Protein AF-A0A7W0P999-F1 (afdb_monomer)

Radius of gyration: 21.23 Å; Cα contacts (8 Å, |Δi|>4): 75; chains: 1; bounding box: 71×34×35 Å

Solvent-accessible surface area (backbone atoms only — not comparable to full-atom values): 6292 Å² total; per-residue (Å²): 114,76,71,57,54,56,51,53,55,54,50,53,59,60,63,69,70,67,62,82,82,72,80,64,86,72,80,89,84,78,64,61,69,59,50,43,46,36,36,64,64,23,55,96,92,44,76,28,50,34,74,28,21,20,32,71,95,70,73,26,77,20,76,79,40,70,54,54,80,55,73,55,51,67,50,49,75,74,62,56,49,70,67,57,54,50,47,54,55,49,46,48,68,76,59,60,82,58,91,80,79,116

pLDDT: mean 82.37, std 16.62, range [53.78, 98.44]

Mean predicted aligned error: 10.75 Å

Sequence (102 aa):
MRSLAALALMLLALVGGAGCGTGGIEPEGGDTARGKEIFTKGADGKQACSSCHKLADAGAAGTIGPDLDASFGPGREEGFSESTIREIVRQQVKYPIDADAS

Secondary structure (DSSP, 8-state):
-HHHHHHHHHHHHHHTT--------PPS---HHHHHHHHHH-STTPPPGGGT-EEGGGTEE--SS--GGGTTHHHHHTT--HHHHHHHHHHHHHSPPPTT--

Foldseek 3Di:
DVVVVVVVVVVVVVVVPPDPPPVPLDDDDDPVVVVLCCQQCNPDPDHRVLCAEADVVSVRDHPNDYHPVCVCVVVVVVPPDPSRVVSVVVCCVVDPDDPPND

Structure (mmCIF, N/CA/C/O backbone):
data_AF-A0A7W0P999-F1
#
_entry.id   AF-A0A7W0P999-F1
#
loop_
_atom_site.group_PDB
_atom_site.id
_atom_site.type_symbol
_atom_site.label_atom_id
_atom_site.label_alt_id
_atom_site.label_comp_id
_atom_site.label_asym_id
_atom_site.label_entity_id
_atom_site.label_seq_id
_atom_site.pdbx_PDB_ins_code
_atom_site.Cartn_x
_atom_site.Cartn_y
_atom_site.Cartn_z
_atom_site.occupancy
_atom_site.B_iso_or_equiv
_atom_site.auth_seq_id
_atom_site.auth_comp_id
_atom_site.auth_asym_id
_atom_site.auth_atom_id
_atom_site.pdbx_PDB_model_num
ATOM 1 N N . MET A 1 1 ? 56.288 9.900 8.163 1.00 55.53 1 MET A N 1
ATOM 2 C CA . MET A 1 1 ? 55.770 8.798 7.312 1.00 55.53 1 MET A CA 1
ATOM 3 C C . MET A 1 1 ? 54.782 7.878 8.036 1.00 55.53 1 MET A C 1
ATOM 5 O O . MET A 1 1 ? 53.691 7.705 7.520 1.00 55.53 1 MET A O 1
ATOM 9 N N . ARG A 1 2 ? 55.074 7.352 9.238 1.00 55.72 2 ARG A N 1
ATOM 10 C CA . ARG A 1 2 ? 54.131 6.487 9.994 1.00 55.72 2 ARG A CA 1
ATOM 11 C C . ARG A 1 2 ? 52.857 7.215 10.469 1.00 55.72 2 ARG A C 1
ATOM 13 O O . ARG A 1 2 ? 51.777 6.644 10.418 1.00 55.72 2 ARG A O 1
ATOM 20 N N . SER A 1 3 ? 52.966 8.495 10.832 1.00 54.03 3 SER A N 1
ATOM 21 C CA . SER A 1 3 ? 51.829 9.317 11.291 1.00 54.03 3 SER A CA 1
ATOM 22 C C . SER A 1 3 ? 50.899 9.793 10.165 1.00 54.03 3 SER A C 1
ATOM 24 O O . SER A 1 3 ? 49.737 10.082 10.416 1.00 54.03 3 SER A O 1
ATOM 26 N N . LEU A 1 4 ? 51.386 9.840 8.918 1.00 56.03 4 LEU A N 1
ATOM 27 C CA . LEU A 1 4 ? 50.575 10.210 7.747 1.00 56.03 4 LEU A CA 1
ATOM 28 C C . LEU A 1 4 ? 49.701 9.036 7.278 1.00 56.03 4 LEU A C 1
ATOM 30 O O . LEU A 1 4 ? 48.564 9.240 6.868 1.00 56.03 4 LEU A O 1
ATOM 34 N N . ALA A 1 5 ? 50.202 7.804 7.408 1.00 57.12 5 ALA A N 1
ATOM 35 C CA . ALA A 1 5 ? 49.446 6.592 7.096 1.00 57.12 5 ALA A CA 1
ATOM 36 C C . ALA A 1 5 ? 48.269 6.367 8.065 1.00 57.12 5 ALA A C 1
ATOM 38 O O . ALA A 1 5 ? 47.190 5.962 7.640 1.00 57.12 5 ALA A O 1
ATOM 39 N N . ALA A 1 6 ? 48.448 6.687 9.352 1.00 56.78 6 ALA A N 1
ATOM 40 C CA . ALA A 1 6 ? 47.381 6.592 10.350 1.00 56.78 6 ALA A CA 1
ATOM 41 C C . ALA A 1 6 ? 46.243 7.598 10.093 1.00 56.78 6 ALA A C 1
ATOM 43 O O . ALA A 1 6 ? 45.073 7.260 10.250 1.00 56.78 6 ALA A O 1
ATOM 44 N N . LEU A 1 7 ? 46.577 8.809 9.634 1.00 57.81 7 LEU A N 1
ATOM 45 C CA . LEU A 1 7 ? 45.587 9.839 9.312 1.00 57.81 7 LEU A CA 1
ATOM 46 C C . LEU A 1 7 ? 44.789 9.494 8.042 1.00 57.81 7 LEU A C 1
ATOM 48 O O . LEU A 1 7 ? 43.580 9.705 7.996 1.00 57.81 7 LEU A O 1
ATOM 52 N N . ALA A 1 8 ? 45.443 8.901 7.038 1.00 58.53 8 ALA A N 1
ATOM 53 C CA . ALA A 1 8 ? 44.790 8.454 5.806 1.00 58.53 8 ALA A CA 1
ATOM 54 C C . ALA A 1 8 ? 43.793 7.302 6.043 1.00 58.53 8 ALA A C 1
ATOM 56 O O . ALA A 1 8 ? 42.712 7.294 5.460 1.00 58.53 8 ALA A O 1
ATOM 57 N N . LEU A 1 9 ? 44.119 6.363 6.939 1.00 58.78 9 LEU A N 1
ATOM 58 C CA . LEU A 1 9 ? 43.219 5.268 7.326 1.00 58.78 9 LEU A CA 1
AT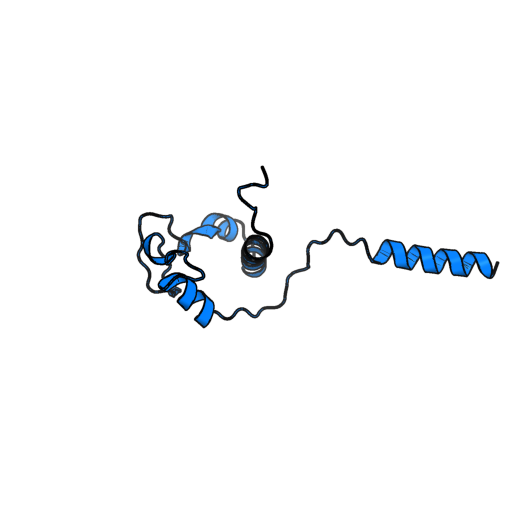OM 59 C C . LEU A 1 9 ? 42.003 5.762 8.123 1.00 58.78 9 LEU A C 1
ATOM 61 O O . LEU A 1 9 ? 40.895 5.269 7.925 1.00 58.78 9 LEU A O 1
ATOM 65 N N . MET A 1 10 ? 42.191 6.765 8.984 1.00 57.75 10 MET A N 1
ATOM 66 C CA . MET A 1 10 ? 41.099 7.359 9.759 1.00 57.75 10 MET A CA 1
ATOM 67 C C . MET A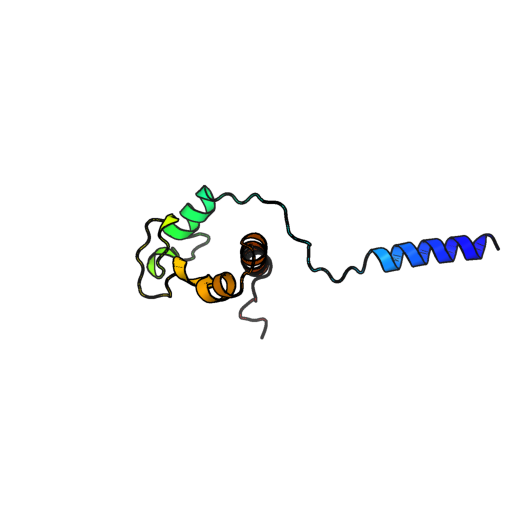 1 10 ? 40.145 8.176 8.874 1.00 57.75 10 MET A C 1
ATOM 69 O O . MET A 1 10 ? 38.932 8.120 9.060 1.00 57.75 10 MET A O 1
ATOM 73 N N . LEU A 1 11 ? 40.676 8.872 7.863 1.00 56.78 11 LEU A N 1
ATOM 74 C CA . LEU A 1 11 ? 39.873 9.579 6.865 1.00 56.78 11 LEU A CA 1
ATOM 75 C C . LEU A 1 11 ? 39.078 8.610 5.981 1.00 56.78 11 LEU A C 1
ATOM 77 O O . LEU A 1 11 ? 37.896 8.851 5.775 1.00 56.78 11 LEU A O 1
ATOM 81 N N . LEU A 1 12 ? 39.662 7.487 5.535 1.00 56.66 12 LEU A N 1
ATOM 82 C CA . LEU A 1 12 ? 38.936 6.467 4.761 1.00 56.66 12 LEU A CA 1
ATOM 83 C C . LEU A 1 12 ? 37.744 5.870 5.531 1.00 56.66 12 LEU A C 1
ATOM 85 O O . LEU A 1 12 ? 36.690 5.630 4.946 1.00 56.66 12 LEU A O 1
ATOM 89 N N . ALA A 1 13 ? 37.893 5.671 6.843 1.00 56.28 13 ALA A N 1
ATOM 90 C CA . ALA A 1 13 ? 36.814 5.186 7.701 1.00 56.28 13 ALA A CA 1
ATOM 91 C C . ALA A 1 13 ? 35.673 6.211 7.863 1.00 56.28 13 ALA A C 1
ATOM 93 O O . ALA A 1 13 ? 34.514 5.822 7.983 1.00 56.28 13 ALA A O 1
ATOM 94 N N . LEU A 1 14 ? 35.979 7.512 7.811 1.00 54.44 14 LEU A N 1
ATOM 95 C CA . LEU A 1 14 ? 34.984 8.587 7.887 1.00 54.44 14 LEU A CA 1
ATOM 96 C C . LEU A 1 14 ? 34.194 8.762 6.577 1.00 54.44 14 LEU A C 1
ATOM 98 O O . LEU A 1 14 ? 33.006 9.065 6.632 1.00 54.44 14 LEU A O 1
ATOM 1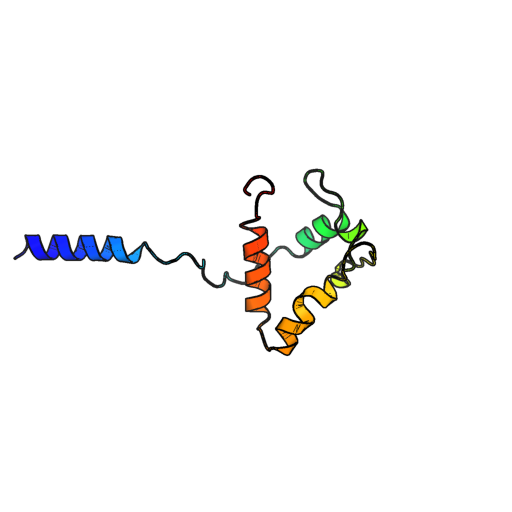02 N N . VAL A 1 15 ? 34.802 8.523 5.406 1.00 57.09 15 VAL A N 1
ATOM 103 C CA . VAL A 1 15 ? 34.088 8.598 4.108 1.00 57.09 15 VAL A CA 1
ATOM 104 C C . VAL A 1 15 ? 33.280 7.338 3.782 1.00 57.09 15 VAL A C 1
ATOM 106 O O . VAL A 1 15 ? 32.338 7.414 3.000 1.00 57.09 15 VAL A O 1
ATOM 109 N N . GLY A 1 16 ? 33.602 6.188 4.384 1.00 55.25 16 GLY A N 1
ATOM 110 C CA . GLY A 1 16 ? 32.864 4.936 4.167 1.00 55.25 16 GLY A CA 1
ATOM 111 C C . GLY A 1 16 ? 31.491 4.870 4.852 1.00 55.25 16 GLY A C 1
ATOM 112 O O . GLY A 1 16 ? 30.669 4.039 4.476 1.00 55.25 16 GLY A O 1
ATOM 113 N N . GLY A 1 17 ? 31.231 5.733 5.841 1.00 53.78 17 GLY A N 1
ATOM 114 C CA . GLY A 1 17 ? 29.967 5.770 6.593 1.00 53.78 17 GLY A CA 1
ATOM 115 C C . GLY A 1 17 ? 28.915 6.740 6.044 1.00 53.78 17 GLY A C 1
ATOM 116 O O . GLY A 1 17 ? 27.759 6.671 6.449 1.00 53.78 17 GLY A O 1
ATOM 117 N N . ALA A 1 18 ? 29.286 7.625 5.114 1.00 56.78 18 ALA A N 1
ATOM 118 C CA . ALA A 1 18 ? 28.391 8.615 4.510 1.00 56.78 18 ALA A CA 1
ATOM 119 C C . ALA A 1 18 ? 27.761 8.098 3.203 1.00 56.78 18 ALA A C 1
ATOM 121 O O . ALA A 1 18 ? 27.695 8.811 2.201 1.00 56.78 18 ALA A O 1
ATOM 122 N N . GLY A 1 19 ? 27.314 6.839 3.192 1.00 55.16 19 GLY A N 1
ATOM 123 C CA . GLY A 1 19 ? 26.449 6.358 2.121 1.00 55.16 19 GLY A CA 1
ATOM 124 C C . GLY A 1 19 ? 25.164 7.183 2.127 1.00 55.16 19 GLY A C 1
ATOM 125 O O . GLY A 1 19 ? 24.485 7.250 3.149 1.00 55.16 19 GLY A O 1
ATOM 126 N N . CYS A 1 20 ? 24.838 7.833 1.007 1.00 64.25 20 CYS A N 1
ATOM 127 C CA . CYS A 1 20 ? 23.524 8.435 0.797 1.00 64.25 20 CYS A CA 1
ATOM 128 C C . CYS A 1 20 ? 22.492 7.319 1.037 1.00 64.25 20 CYS A C 1
ATOM 130 O O . CYS A 1 20 ? 22.483 6.332 0.303 1.00 64.25 20 CYS A O 1
ATOM 132 N N . GLY A 1 21 ? 21.752 7.393 2.144 1.00 57.41 21 GLY A N 1
ATOM 133 C CA . GLY A 1 21 ? 21.039 6.261 2.734 1.00 57.41 21 GLY A CA 1
ATOM 134 C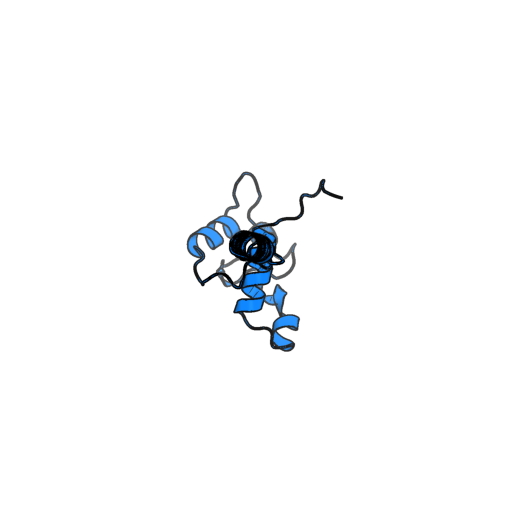 C . GLY A 1 21 ? 19.833 5.807 1.920 1.00 57.41 21 GLY A C 1
ATOM 135 O O . GLY A 1 21 ? 18.705 6.009 2.343 1.00 57.41 21 GLY A O 1
ATOM 136 N N . THR A 1 22 ? 20.046 5.145 0.783 1.00 59.91 22 THR A N 1
ATOM 137 C CA . THR A 1 22 ? 18.963 4.487 0.036 1.00 59.91 22 THR A CA 1
ATOM 138 C C . THR A 1 22 ? 18.503 3.188 0.702 1.00 59.91 22 THR A C 1
ATOM 140 O O . THR A 1 22 ? 17.595 2.541 0.200 1.00 59.91 22 THR A O 1
ATOM 143 N N . GLY A 1 23 ? 19.109 2.789 1.830 1.00 63.59 23 GLY A N 1
ATOM 144 C CA . GLY A 1 23 ? 18.707 1.624 2.629 1.00 63.59 23 GLY A CA 1
ATOM 145 C C . GLY A 1 23 ? 18.950 0.259 1.973 1.00 63.59 23 GLY A C 1
ATOM 146 O O . GLY A 1 23 ? 18.888 -0.745 2.671 1.00 63.59 23 GLY A O 1
ATOM 147 N N . GLY A 1 24 ? 19.284 0.220 0.677 1.00 66.56 24 GLY A N 1
ATOM 148 C CA . GLY A 1 24 ? 19.336 -1.012 -0.112 1.00 66.56 24 GLY A CA 1
ATOM 149 C C . GLY A 1 24 ? 17.943 -1.611 -0.344 1.00 66.56 24 GLY A C 1
ATOM 150 O O . GLY A 1 24 ? 16.968 -1.203 0.279 1.00 66.56 24 GLY A O 1
ATOM 151 N N . ILE A 1 25 ? 17.843 -2.585 -1.254 1.00 66.81 25 ILE A N 1
ATOM 152 C CA . ILE A 1 25 ? 16.644 -3.431 -1.335 1.00 66.81 25 ILE A CA 1
ATOM 153 C C . ILE A 1 25 ? 16.669 -4.333 -0.101 1.00 66.81 25 ILE A C 1
ATOM 155 O O . ILE A 1 25 ? 17.578 -5.159 0.030 1.00 66.81 25 ILE A O 1
ATOM 159 N N . GLU A 1 26 ? 15.719 -4.156 0.816 1.00 67.56 26 GLU A N 1
ATOM 160 C CA . GLU A 1 26 ? 15.629 -5.042 1.976 1.00 67.56 26 GLU A CA 1
ATOM 161 C C . GLU A 1 26 ? 15.199 -6.455 1.549 1.00 67.56 26 GLU A C 1
ATOM 163 O O . GLU A 1 26 ? 14.414 -6.611 0.605 1.00 67.56 26 GLU A O 1
ATOM 168 N N . PRO A 1 27 ? 15.713 -7.503 2.220 1.00 64.19 27 PRO A N 1
ATOM 169 C CA . PRO A 1 27 ? 15.330 -8.874 1.924 1.00 64.19 27 PRO A CA 1
ATOM 170 C C . PRO A 1 27 ? 13.824 -9.093 2.131 1.00 64.19 27 PRO A C 1
ATOM 172 O O . PRO A 1 27 ? 13.177 -8.471 2.973 1.00 64.19 27 PRO A O 1
ATOM 175 N N . GLU A 1 28 ? 13.271 -10.012 1.344 1.00 65.50 28 GLU A N 1
ATOM 176 C CA . GLU A 1 28 ? 11.883 -10.473 1.420 1.00 65.50 28 GLU A CA 1
ATOM 177 C C . GLU A 1 28 ? 11.510 -10.869 2.872 1.00 65.50 28 GLU A C 1
ATOM 179 O O . GLU A 1 28 ? 12.270 -11.606 3.502 1.00 65.50 28 GLU A O 1
ATOM 184 N N . GLY A 1 29 ? 10.344 -10.459 3.405 1.00 67.69 29 GLY A N 1
ATOM 185 C CA . GLY A 1 29 ? 9.910 -10.965 4.725 1.00 67.69 29 GLY A CA 1
ATOM 186 C C . GLY A 1 29 ? 8.909 -10.137 5.538 1.00 67.69 29 GLY A C 1
ATOM 187 O O . GLY A 1 29 ? 9.177 -9.832 6.695 1.00 67.69 29 GLY A O 1
ATOM 188 N N . GLY A 1 30 ? 7.744 -9.796 4.979 1.00 79.12 30 GLY A N 1
ATOM 189 C CA . GLY A 1 30 ? 6.642 -9.195 5.749 1.00 79.12 30 GLY A CA 1
ATOM 190 C C . GLY A 1 30 ? 5.649 -10.234 6.284 1.00 79.12 30 GLY A C 1
ATOM 191 O O . GLY A 1 30 ? 5.402 -11.246 5.630 1.00 79.12 30 GLY A O 1
ATOM 192 N N . ASP A 1 31 ? 5.028 -9.966 7.437 1.00 90.75 31 ASP A N 1
ATOM 193 C CA . ASP A 1 31 ? 3.889 -10.753 7.931 1.00 90.75 31 ASP A CA 1
ATOM 194 C C . ASP A 1 31 ? 2.609 -10.337 7.187 1.00 90.75 31 ASP A C 1
ATOM 196 O O . ASP A 1 31 ? 1.900 -9.398 7.564 1.00 90.75 31 ASP A O 1
ATOM 200 N N . THR A 1 32 ? 2.328 -11.027 6.082 1.00 90.81 32 THR A N 1
ATOM 201 C CA . THR A 1 32 ? 1.161 -10.751 5.235 1.00 90.81 32 THR A CA 1
ATOM 202 C C . THR A 1 32 ? -0.158 -11.069 5.934 1.00 90.81 32 THR A C 1
ATOM 204 O O . THR A 1 32 ? -1.164 -10.416 5.653 1.00 90.81 32 THR A O 1
ATOM 207 N N . ALA A 1 33 ? -0.170 -12.016 6.877 1.00 94.69 33 ALA A N 1
ATOM 208 C CA . ALA A 1 33 ? -1.358 -12.336 7.659 1.00 94.69 33 ALA A CA 1
ATOM 209 C C . ALA A 1 33 ? -1.708 -11.174 8.594 1.00 94.69 33 ALA A C 1
ATOM 211 O O . ALA A 1 33 ? -2.851 -10.708 8.605 1.00 94.69 33 ALA A O 1
ATOM 212 N N . ARG A 1 34 ? -0.711 -10.638 9.308 1.00 94.75 34 ARG A N 1
ATOM 213 C CA . ARG A 1 34 ? -0.890 -9.443 10.137 1.00 94.75 34 ARG A CA 1
ATOM 214 C C . ARG A 1 34 ? -1.245 -8.218 9.297 1.00 94.75 34 ARG A C 1
ATOM 216 O O . ARG A 1 34 ? -2.137 -7.466 9.683 1.00 94.75 34 ARG A O 1
ATOM 223 N N . GLY A 1 35 ? -0.609 -8.034 8.139 1.00 93.94 35 GLY A N 1
ATOM 224 C CA . GLY A 1 35 ? -0.944 -6.954 7.205 1.00 93.94 35 GLY A CA 1
ATOM 225 C C . GLY A 1 35 ? -2.411 -6.996 6.766 1.00 93.94 35 GLY A C 1
ATOM 226 O O . GLY A 1 35 ? -3.112 -5.987 6.842 1.00 93.94 35 GLY A O 1
ATOM 227 N N . LYS A 1 36 ? -2.912 -8.182 6.399 1.00 96.69 36 LYS A N 1
ATOM 228 C CA . LYS A 1 36 ? -4.322 -8.403 6.043 1.00 96.69 36 LYS A CA 1
ATOM 229 C C . LYS A 1 36 ? -5.267 -8.134 7.214 1.00 96.69 36 LYS A C 1
ATOM 231 O O . LYS A 1 36 ? -6.342 -7.564 7.023 1.00 96.69 36 LYS A O 1
ATOM 236 N N . GLU A 1 37 ? -4.872 -8.492 8.434 1.00 97.38 37 GLU A N 1
ATOM 237 C CA . GLU A 1 37 ? -5.647 -8.164 9.630 1.00 97.38 37 GLU A CA 1
ATOM 238 C C . GLU A 1 37 ? -5.762 -6.649 9.846 1.00 97.38 37 GLU A C 1
ATOM 240 O O . GLU A 1 37 ? -6.868 -6.151 10.037 1.00 97.38 37 GLU A O 1
ATOM 245 N N . ILE A 1 38 ? -4.652 -5.909 9.781 1.00 96.38 38 ILE A N 1
ATOM 246 C CA . ILE A 1 38 ? -4.663 -4.442 9.917 1.00 96.38 38 ILE A CA 1
ATOM 247 C C . ILE A 1 38 ? -5.518 -3.817 8.813 1.00 96.38 38 ILE A C 1
ATOM 249 O O . ILE A 1 38 ? -6.334 -2.940 9.087 1.00 96.38 38 ILE A O 1
ATOM 253 N N . PHE A 1 39 ? -5.386 -4.297 7.577 1.00 97.25 39 PHE A N 1
ATOM 254 C CA . PHE A 1 39 ? -6.162 -3.796 6.446 1.00 97.25 39 PHE A CA 1
ATOM 255 C C . PHE A 1 39 ? -7.677 -3.946 6.661 1.00 97.25 39 PHE A C 1
ATOM 257 O O . PHE A 1 39 ? -8.442 -3.029 6.364 1.00 97.25 39 PHE A O 1
ATOM 264 N N . THR A 1 40 ? -8.107 -5.095 7.191 1.00 98.19 40 THR A N 1
ATOM 265 C CA . THR A 1 40 ? -9.529 -5.445 7.359 1.00 98.19 40 THR A CA 1
ATOM 266 C C . THR A 1 40 ? -10.144 -4.959 8.669 1.00 98.19 40 THR A C 1
ATOM 268 O O . THR A 1 40 ? -11.352 -4.740 8.727 1.00 98.19 40 THR A O 1
ATOM 271 N N . LYS A 1 41 ? -9.343 -4.788 9.726 1.00 97.88 41 LYS A N 1
ATOM 272 C CA . LYS A 1 41 ? -9.832 -4.430 11.069 1.00 97.88 41 LYS A CA 1
ATOM 273 C C . LYS A 1 41 ? -9.387 -3.048 11.550 1.00 97.88 41 LYS A C 1
ATOM 275 O O . LYS A 1 41 ? -9.992 -2.518 12.477 1.00 97.88 41 LYS A O 1
ATOM 280 N N . GLY A 1 42 ? -8.365 -2.459 10.935 1.00 96.50 42 GLY A N 1
ATOM 281 C CA . GLY A 1 42 ? -7.680 -1.272 11.446 1.00 96.50 42 GLY A CA 1
ATOM 282 C C . GLY A 1 42 ? -6.678 -1.600 12.561 1.00 96.50 42 GLY A C 1
ATOM 283 O O . GLY A 1 42 ? -6.532 -2.747 12.990 1.00 96.50 42 GLY A O 1
ATOM 284 N N . ALA A 1 43 ? -5.962 -0.575 13.022 1.00 95.25 43 ALA A N 1
ATOM 285 C CA . ALA A 1 43 ? -5.016 -0.634 14.138 1.00 95.25 43 ALA A CA 1
ATOM 286 C C . ALA A 1 43 ? -4.846 0.763 14.757 1.00 95.25 43 ALA A C 1
ATOM 288 O O . ALA A 1 43 ? -5.094 1.761 14.086 1.00 95.25 43 ALA A O 1
ATOM 289 N N . ASP A 1 44 ? -4.448 0.840 16.030 1.00 93.12 44 ASP A N 1
ATOM 290 C CA . ASP A 1 44 ? -4.054 2.093 16.703 1.00 93.12 44 ASP A CA 1
ATOM 291 C C . ASP A 1 44 ? -5.088 3.233 16.593 1.00 93.12 44 ASP A C 1
ATOM 293 O O . ASP A 1 44 ? -4.765 4.401 16.374 1.00 93.12 44 ASP A O 1
ATOM 297 N N . GLY A 1 45 ? -6.375 2.880 16.696 1.00 92.62 45 GLY A N 1
ATOM 298 C CA . GLY A 1 45 ? -7.490 3.826 16.575 1.00 92.62 45 GLY A CA 1
ATOM 299 C C . GLY A 1 45 ? -7.755 4.327 15.150 1.00 92.62 45 GLY A C 1
ATOM 300 O O . GLY A 1 45 ? -8.610 5.192 14.960 1.00 92.62 45 GLY A O 1
ATOM 301 N N . LYS A 1 46 ? -7.055 3.803 14.138 1.00 91.81 46 LYS A N 1
ATOM 302 C CA . LYS A 1 46 ? -7.331 4.054 12.720 1.00 91.81 46 LYS A CA 1
ATOM 303 C C . LYS A 1 46 ? -8.405 3.094 12.212 1.00 91.81 46 LYS A C 1
ATOM 305 O O . LYS A 1 46 ? -8.452 1.928 12.599 1.00 91.81 46 LYS A O 1
ATOM 310 N N . GLN A 1 47 ? -9.260 3.599 11.327 1.00 95.19 47 GLN A N 1
ATOM 311 C CA . GLN A 1 47 ? -10.284 2.796 10.659 1.00 95.1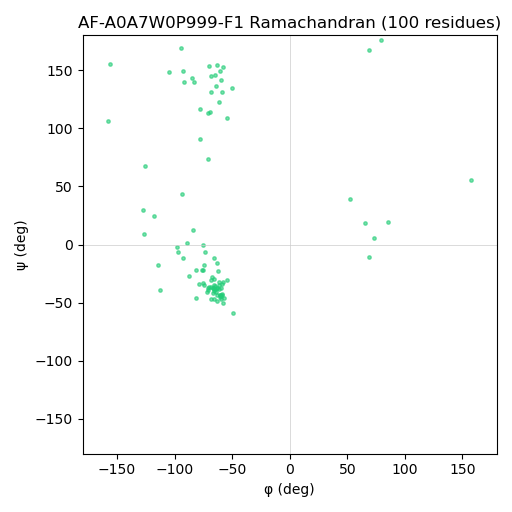9 47 GLN A CA 1
ATOM 312 C C . GLN A 1 47 ? -9.660 1.704 9.777 1.00 95.19 47 GLN A C 1
ATOM 314 O O . GLN A 1 47 ? -8.542 1.861 9.286 1.00 95.19 47 GLN A O 1
ATOM 319 N N . ALA A 1 48 ? -10.401 0.620 9.551 1.00 97.56 48 ALA A N 1
ATOM 320 C CA . ALA A 1 48 ? -10.014 -0.403 8.587 1.00 97.56 48 ALA A CA 1
ATOM 321 C C . ALA A 1 48 ? -9.874 0.204 7.186 1.00 97.56 48 ALA A C 1
ATOM 323 O O . ALA A 1 48 ? -10.780 0.884 6.715 1.00 97.56 48 ALA A O 1
ATOM 324 N N . CYS A 1 49 ? -8.774 -0.076 6.492 1.00 97.62 49 CYS A N 1
ATOM 325 C CA . CYS A 1 49 ? -8.553 0.387 5.120 1.00 97.62 49 CYS A CA 1
ATOM 326 C C . CYS A 1 49 ? -9.616 -0.172 4.158 1.00 97.62 49 CYS A C 1
ATOM 328 O O . CYS A 1 49 ? -10.025 0.502 3.209 1.00 97.62 49 CYS A O 1
ATOM 330 N N . SER A 1 50 ? -10.103 -1.385 4.443 1.00 98.19 50 SER A N 1
ATOM 331 C CA . SER A 1 50 ? -11.149 -2.072 3.684 1.00 98.19 50 SER A CA 1
ATOM 332 C C . SER A 1 50 ? -12.506 -1.364 3.690 1.00 98.19 50 SER A C 1
ATOM 334 O O . SER A 1 50 ? -13.352 -1.707 2.868 1.00 98.19 50 SER A O 1
ATOM 336 N N 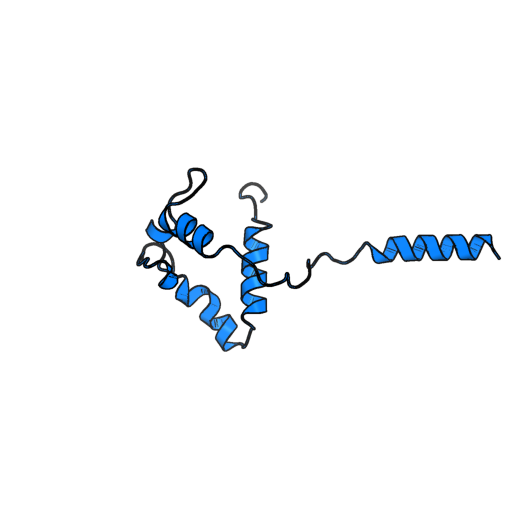. SER A 1 51 ? -12.748 -0.406 4.598 1.00 97.75 51 SER A N 1
ATOM 337 C CA . SER A 1 51 ? -13.985 0.390 4.583 1.00 97.75 51 SER A CA 1
ATOM 338 C C . SER A 1 51 ? -14.073 1.283 3.344 1.00 97.75 51 SER A C 1
ATOM 340 O O . SER A 1 51 ? -15.168 1.557 2.857 1.00 97.75 51 SER A O 1
ATOM 342 N N . CYS A 1 52 ? -12.920 1.712 2.823 1.00 98.38 52 CYS A N 1
ATOM 343 C CA . CYS A 1 52 ? -12.836 2.642 1.706 1.00 98.38 52 CYS A CA 1
ATOM 344 C C . CYS A 1 52 ? -12.272 1.995 0.445 1.00 98.38 52 CYS A C 1
ATOM 346 O O . CYS A 1 52 ? -12.757 2.297 -0.642 1.00 98.38 52 CYS A O 1
ATOM 348 N N . HIS A 1 53 ? -11.269 1.128 0.577 1.00 98.44 53 HIS A N 1
ATOM 349 C CA . HIS A 1 53 ? -10.497 0.615 -0.551 1.00 98.44 53 HIS A CA 1
ATOM 350 C C . HIS A 1 53 ? -10.847 -0.829 -0.913 1.00 98.44 53 HIS A C 1
ATOM 352 O O . HIS A 1 53 ? -11.140 -1.661 -0.048 1.00 98.44 53 HIS A O 1
ATOM 358 N N . LYS A 1 54 ? -10.734 -1.139 -2.204 1.00 98.44 54 LYS A N 1
ATOM 359 C CA . LYS A 1 54 ? -10.708 -2.507 -2.716 1.00 98.44 54 LYS A CA 1
ATOM 360 C C . LYS A 1 54 ? -9.295 -3.081 -2.622 1.00 98.44 54 LYS A C 1
ATOM 362 O O . LYS A 1 54 ? -8.317 -2.380 -2.876 1.00 98.44 54 LYS A O 1
ATOM 367 N N . LEU A 1 55 ? -9.227 -4.352 -2.239 1.00 97.69 55 LEU A N 1
ATOM 368 C CA . LEU A 1 55 ? -8.022 -5.174 -2.271 1.00 97.69 55 LEU A CA 1
ATOM 369 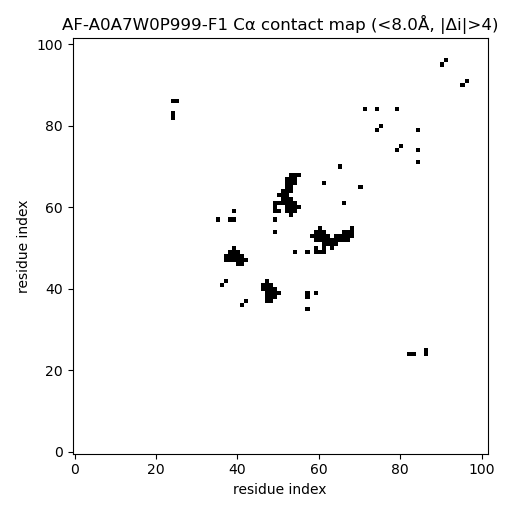C C . LEU A 1 55 ? -8.458 -6.642 -2.292 1.00 97.69 55 LEU A C 1
ATOM 371 O O . LEU A 1 55 ? -8.927 -7.167 -1.274 1.00 97.69 55 LEU A O 1
ATOM 375 N N . ALA A 1 56 ? -8.330 -7.297 -3.445 1.00 97.50 56 ALA A N 1
ATOM 376 C CA . ALA A 1 56 ? -8.850 -8.643 -3.664 1.00 97.50 56 ALA A CA 1
ATOM 377 C C . ALA A 1 56 ? -8.220 -9.679 -2.723 1.00 97.50 56 ALA A C 1
ATOM 379 O O . ALA A 1 56 ? -8.932 -10.532 -2.192 1.00 97.50 56 ALA A O 1
ATOM 380 N N . ASP A 1 57 ? -6.917 -9.567 -2.445 1.00 95.94 57 ASP A N 1
ATOM 381 C CA . ASP A 1 57 ? -6.226 -10.464 -1.509 1.00 95.94 57 ASP A CA 1
ATOM 382 C C . ASP A 1 57 ? -6.850 -10.421 -0.099 1.00 95.94 57 ASP A C 1
ATOM 384 O O . ASP A 1 57 ? -6.949 -11.445 0.578 1.00 95.94 57 ASP A O 1
ATOM 388 N N . ALA A 1 58 ? -7.349 -9.261 0.335 1.00 97.38 58 ALA A N 1
ATOM 389 C CA . ALA A 1 58 ? -8.018 -9.090 1.624 1.00 97.38 58 ALA A CA 1
ATOM 390 C C . ALA A 1 58 ? -9.539 -9.344 1.578 1.00 97.38 58 ALA A C 1
ATOM 392 O O . ALA A 1 58 ? -10.210 -9.180 2.597 1.00 97.38 58 ALA A O 1
ATOM 393 N N . GLY A 1 59 ? -10.098 -9.715 0.420 1.00 97.38 59 GLY A N 1
ATOM 394 C CA . GLY A 1 59 ? -11.544 -9.869 0.226 1.00 97.38 59 GLY A CA 1
ATOM 395 C C . GLY A 1 59 ? -12.329 -8.557 0.344 1.00 97.38 59 GLY A C 1
ATOM 396 O O . GLY A 1 59 ? -13.536 -8.581 0.576 1.00 97.38 59 GLY A O 1
ATOM 397 N N . ALA A 1 60 ? -11.658 -7.410 0.222 1.00 98.25 60 ALA A N 1
ATOM 398 C CA . ALA A 1 60 ? -12.274 -6.100 0.375 1.00 98.25 60 ALA A CA 1
ATOM 399 C C . ALA A 1 60 ? -12.764 -5.557 -0.968 1.00 98.25 60 ALA A C 1
ATOM 401 O O . ALA A 1 60 ? -12.065 -5.653 -1.974 1.00 98.25 60 ALA A O 1
ATOM 402 N N . ALA A 1 61 ? -13.938 -4.926 -0.960 1.00 97.44 61 ALA A N 1
ATOM 403 C CA . ALA A 1 61 ? -14.584 -4.356 -2.143 1.00 97.44 61 ALA A CA 1
ATOM 404 C C . ALA A 1 61 ? -14.983 -2.883 -1.938 1.00 97.44 61 ALA A C 1
ATOM 406 O O . ALA A 1 61 ? -15.986 -2.436 -2.489 1.00 97.44 61 ALA A O 1
ATOM 407 N N . GLY A 1 62 ? -14.240 -2.139 -1.109 1.00 96.12 62 GLY A N 1
ATOM 408 C CA . GLY A 1 62 ? -14.501 -0.719 -0.877 1.00 96.12 62 GLY A CA 1
ATOM 409 C C . GLY A 1 62 ? -14.400 0.099 -2.170 1.00 96.12 62 GLY A C 1
ATOM 410 O O . GLY A 1 62 ? -13.551 -0.169 -3.017 1.00 96.12 62 GLY A O 1
ATOM 411 N N . THR A 1 63 ? -15.280 1.089 -2.323 1.00 96.69 63 THR A N 1
ATOM 412 C CA . THR A 1 63 ? -15.385 1.918 -3.541 1.00 96.69 63 THR A CA 1
ATOM 413 C C . THR A 1 63 ? -15.317 3.420 -3.265 1.00 96.69 63 THR A C 1
ATOM 415 O O . THR A 1 63 ? -15.611 4.219 -4.150 1.00 96.69 63 THR A O 1
ATOM 418 N N . ILE A 1 64 ? -15.000 3.820 -2.030 1.00 97.81 64 ILE A N 1
ATOM 419 C CA . ILE A 1 64 ? -14.849 5.236 -1.656 1.00 97.81 64 ILE A CA 1
ATOM 420 C C . ILE A 1 64 ? -13.454 5.720 -2.057 1.00 97.81 64 ILE A C 1
ATOM 422 O O . ILE A 1 64 ? -13.303 6.801 -2.620 1.00 97.81 64 ILE A O 1
ATOM 426 N N . GLY A 1 65 ? -12.438 4.912 -1.749 1.00 95.62 65 GLY A N 1
ATOM 427 C CA . GLY A 1 65 ? -11.057 5.126 -2.157 1.00 95.62 65 GLY A CA 1
ATOM 428 C C . GLY A 1 65 ? -10.716 4.378 -3.452 1.00 95.62 65 GLY A C 1
ATOM 429 O O . GLY A 1 65 ? -11.488 3.528 -3.900 1.00 95.62 65 GLY A O 1
ATOM 430 N N . PRO A 1 66 ? -9.552 4.672 -4.059 1.00 95.81 66 PRO A N 1
ATOM 431 C CA . PRO A 1 66 ? -9.060 3.963 -5.240 1.00 95.81 66 PRO A CA 1
ATOM 432 C C . PRO A 1 66 ? -8.891 2.453 -5.011 1.00 95.81 66 PRO A C 1
ATOM 434 O O . PRO A 1 66 ? -8.620 2.007 -3.892 1.00 95.81 66 PRO A O 1
ATOM 437 N N . ASP A 1 67 ? -9.004 1.685 -6.097 1.00 96.88 67 ASP A N 1
ATOM 438 C CA . ASP A 1 67 ? -8.725 0.246 -6.125 1.00 96.88 67 ASP A CA 1
ATOM 439 C C . ASP A 1 67 ? -7.223 -0.002 -5.948 1.00 96.88 67 ASP A C 1
ATOM 441 O O . ASP A 1 67 ? -6.417 0.375 -6.804 1.00 96.88 67 ASP A O 1
ATOM 445 N N . LEU A 1 68 ? -6.840 -0.631 -4.834 1.00 95.75 68 LEU A N 1
ATOM 446 C CA . LEU A 1 68 ? -5.431 -0.836 -4.533 1.00 95.75 68 LEU A CA 1
ATOM 447 C C . LEU A 1 68 ? -4.802 -1.941 -5.381 1.00 95.75 68 LEU A C 1
ATOM 449 O O . LEU A 1 68 ? -3.590 -1.882 -5.604 1.00 95.75 68 LEU A O 1
ATOM 453 N N . ASP A 1 69 ? -5.603 -2.860 -5.934 1.00 95.44 69 ASP A N 1
ATOM 454 C CA . ASP A 1 69 ? -5.130 -3.868 -6.889 1.00 95.44 69 ASP A CA 1
ATOM 455 C C . ASP A 1 69 ? -4.572 -3.204 -8.169 1.00 95.44 69 ASP A C 1
ATOM 457 O O . ASP A 1 69 ? -3.723 -3.774 -8.856 1.00 95.44 69 ASP A O 1
ATOM 461 N N . ALA A 1 70 ? -4.988 -1.964 -8.463 1.00 94.88 70 ALA A N 1
ATOM 462 C CA . ALA A 1 70 ? -4.569 -1.199 -9.638 1.00 94.88 70 ALA A CA 1
ATOM 463 C C . ALA A 1 70 ? -3.412 -0.205 -9.384 1.00 94.88 70 ALA A C 1
ATOM 465 O O . ALA A 1 70 ? -2.891 0.371 -10.339 1.00 94.88 70 ALA A O 1
ATOM 466 N N . SER A 1 71 ? -2.971 -0.011 -8.132 1.00 91.62 71 SER A N 1
ATOM 467 C CA . SER A 1 71 ? -2.091 1.109 -7.720 1.00 91.62 71 SER A CA 1
ATOM 468 C C . SER A 1 71 ? -0.782 1.263 -8.505 1.00 91.62 71 SER A C 1
ATOM 470 O O . SER A 1 71 ? -0.286 2.374 -8.652 1.00 91.62 71 SER A O 1
ATOM 472 N N . PHE A 1 72 ? -0.211 0.165 -9.007 1.00 93.31 72 PHE A N 1
ATOM 473 C CA . PHE A 1 72 ? 1.070 0.168 -9.732 1.00 93.31 72 PHE A CA 1
ATOM 474 C C . PHE A 1 72 ? 0.936 -0.311 -11.185 1.00 93.31 72 PHE A C 1
ATOM 476 O O . PHE A 1 72 ? 1.904 -0.810 -11.750 1.00 93.31 72 PHE A O 1
ATOM 483 N N . GLY A 1 73 ? -0.252 -0.187 -11.792 1.00 94.56 73 GLY A N 1
ATOM 484 C CA . GLY A 1 73 ? -0.490 -0.559 -13.195 1.00 94.56 73 GLY A CA 1
ATOM 485 C C . GLY A 1 73 ? 0.551 0.027 -14.163 1.00 94.56 73 GLY A C 1
ATOM 486 O O . GLY A 1 73 ? 1.289 -0.754 -14.761 1.00 94.56 73 GLY A O 1
ATOM 487 N N . PRO A 1 74 ? 0.711 1.364 -14.236 1.00 94.12 74 PRO A N 1
ATOM 488 C CA . PRO A 1 74 ? 1.695 1.995 -15.121 1.00 94.12 74 PRO A CA 1
ATOM 489 C C . PRO A 1 74 ? 3.135 1.548 -14.845 1.00 94.12 74 PRO A C 1
ATOM 491 O O . PRO A 1 74 ? 3.860 1.193 -15.764 1.00 94.12 74 PRO A O 1
ATOM 494 N N . GLY A 1 75 ? 3.534 1.455 -13.570 1.00 93.38 75 GLY A N 1
ATOM 495 C CA . GLY A 1 75 ? 4.881 0.996 -13.210 1.00 93.38 75 GLY A CA 1
ATOM 496 C C . GLY A 1 75 ? 5.170 -0.433 -13.682 1.00 93.38 75 GLY A C 1
ATOM 497 O O . GLY A 1 75 ? 6.284 -0.731 -14.105 1.00 93.38 75 GLY A O 1
ATOM 498 N N . ARG A 1 76 ? 4.163 -1.315 -13.668 1.00 94.31 76 ARG A N 1
ATOM 499 C CA . ARG A 1 76 ? 4.284 -2.667 -14.233 1.00 94.31 76 ARG A CA 1
ATOM 500 C C . ARG A 1 76 ? 4.344 -2.654 -15.757 1.00 94.31 76 ARG A C 1
ATOM 502 O O . ARG A 1 76 ? 5.118 -3.420 -16.321 1.00 94.31 76 ARG A O 1
ATOM 509 N N . GLU A 1 77 ? 3.570 -1.794 -16.417 1.00 96.31 77 GLU A N 1
ATOM 510 C CA . GLU A 1 77 ? 3.616 -1.611 -17.877 1.00 96.31 77 GLU A CA 1
ATOM 511 C C . GLU A 1 77 ? 4.978 -1.077 -18.347 1.00 96.31 77 GLU A C 1
ATOM 513 O O . GLU A 1 77 ? 5.503 -1.527 -19.364 1.00 96.31 77 GLU A O 1
ATOM 518 N N . GLU A 1 78 ? 5.591 -0.186 -17.567 1.00 96.44 78 GLU A N 1
ATOM 519 C CA . GLU A 1 78 ? 6.952 0.326 -17.772 1.00 96.44 78 GLU A CA 1
ATOM 520 C C . GLU A 1 78 ? 8.049 -0.703 -17.428 1.00 96.44 78 GLU A C 1
ATOM 522 O O . GLU A 1 78 ? 9.230 -0.471 -17.689 1.00 96.44 78 GLU A O 1
ATOM 527 N N . GLY A 1 79 ? 7.678 -1.865 -16.880 1.00 96.19 79 GLY A N 1
ATOM 528 C CA . GLY A 1 79 ? 8.592 -2.971 -16.599 1.00 96.19 79 GLY A CA 1
ATOM 529 C C . GLY A 1 79 ? 9.328 -2.878 -15.261 1.00 96.19 79 GLY A C 1
ATOM 530 O O . GLY A 1 79 ? 10.354 -3.540 -15.090 1.00 96.19 79 GLY A O 1
ATOM 531 N N . PHE A 1 80 ? 8.840 -2.090 -14.298 1.00 94.88 80 PHE A N 1
ATOM 532 C CA . PHE A 1 80 ? 9.402 -2.103 -12.946 1.00 94.88 80 PHE A CA 1
ATOM 533 C C . PHE A 1 80 ? 9.200 -3.466 -12.288 1.00 94.88 80 PHE A C 1
ATOM 535 O O . PHE A 1 80 ? 8.127 -4.069 -12.361 1.00 94.88 80 PHE A O 1
ATOM 542 N N . SER A 1 81 ? 10.245 -3.959 -11.621 1.00 92.69 81 SER A N 1
ATOM 543 C CA . SER A 1 81 ? 10.172 -5.234 -10.918 1.00 92.69 81 SER A CA 1
ATOM 544 C C . SER A 1 81 ? 9.271 -5.133 -9.687 1.00 92.69 81 SER A C 1
ATOM 546 O O . SER A 1 81 ? 9.168 -4.089 -9.038 1.00 92.69 81 SER A O 1
ATOM 548 N N . GLU A 1 82 ? 8.686 -6.263 -9.291 1.00 89.56 82 GLU A N 1
ATOM 549 C CA . GLU A 1 82 ? 7.932 -6.352 -8.034 1.00 89.56 82 GLU A CA 1
ATOM 550 C C . GLU A 1 82 ? 8.789 -5.973 -6.817 1.00 89.56 82 GLU A C 1
ATOM 552 O O . GLU A 1 82 ? 8.284 -5.380 -5.868 1.00 89.56 82 GLU A O 1
ATOM 557 N N . SER A 1 83 ? 10.099 -6.244 -6.852 1.00 89.38 83 SER A N 1
ATOM 558 C CA . SER A 1 83 ? 11.026 -5.818 -5.798 1.00 89.38 83 SER A CA 1
ATOM 559 C C . SER A 1 83 ? 11.160 -4.295 -5.711 1.00 89.38 83 SER A C 1
ATOM 561 O O . SER A 1 83 ? 11.186 -3.755 -4.607 1.00 89.38 83 SER A O 1
ATOM 563 N N . THR A 1 84 ? 11.170 -3.583 -6.843 1.00 90.31 84 THR A N 1
ATOM 564 C CA . THR A 1 84 ? 11.157 -2.114 -6.868 1.00 90.31 84 THR A CA 1
ATOM 565 C C . THR A 1 84 ? 9.847 -1.568 -6.313 1.00 90.31 84 THR A C 1
ATOM 567 O O . THR A 1 84 ? 9.869 -0.687 -5.457 1.00 90.31 84 THR A O 1
ATOM 570 N N . ILE A 1 85 ? 8.707 -2.113 -6.750 1.00 91.19 85 ILE A N 1
ATOM 571 C CA . ILE A 1 85 ? 7.384 -1.696 -6.262 1.00 91.19 85 ILE A CA 1
ATOM 572 C C . ILE A 1 85 ? 7.282 -1.912 -4.747 1.00 91.19 85 ILE A C 1
ATOM 574 O O . ILE A 1 85 ? 6.879 -1.011 -4.010 1.00 91.19 85 ILE A O 1
ATOM 578 N N . ARG A 1 86 ? 7.701 -3.086 -4.265 1.00 88.31 86 ARG A N 1
ATOM 579 C CA . ARG A 1 86 ? 7.704 -3.416 -2.838 1.00 88.31 86 ARG A CA 1
ATOM 580 C C . ARG A 1 86 ? 8.584 -2.464 -2.035 1.00 88.31 86 ARG A C 1
ATOM 582 O O . ARG A 1 86 ? 8.157 -2.027 -0.970 1.00 88.31 86 ARG A O 1
ATOM 589 N N . GLU A 1 87 ? 9.772 -2.128 -2.531 1.00 88.50 87 GLU A N 1
ATOM 590 C CA . GLU A 1 87 ? 10.672 -1.211 -1.830 1.00 88.50 87 GLU A CA 1
ATOM 591 C C . GLU A 1 87 ? 10.087 0.204 -1.741 1.00 88.50 87 GLU A C 1
ATOM 593 O O . GLU A 1 87 ? 10.149 0.812 -0.675 1.00 88.50 87 GLU A O 1
ATOM 598 N N . ILE A 1 88 ? 9.436 0.704 -2.799 1.00 89.62 88 ILE A N 1
ATOM 599 C CA . ILE A 1 88 ? 8.738 2.001 -2.763 1.00 89.62 88 ILE A CA 1
ATOM 600 C C . ILE A 1 88 ? 7.679 2.011 -1.654 1.00 89.62 88 ILE A C 1
ATOM 602 O O . ILE A 1 88 ? 7.677 2.911 -0.812 1.00 89.62 88 ILE A O 1
ATOM 606 N N . VAL A 1 89 ? 6.813 0.993 -1.613 1.00 90.06 89 VAL A N 1
ATOM 607 C CA . VAL A 1 89 ? 5.768 0.877 -0.580 1.00 90.06 89 VAL A CA 1
ATOM 608 C C . VAL A 1 89 ? 6.391 0.791 0.813 1.00 90.06 89 VAL A C 1
ATOM 610 O O . VAL A 1 89 ? 5.967 1.488 1.735 1.00 90.06 89 VAL A O 1
ATOM 613 N N . ARG A 1 90 ? 7.429 -0.033 0.978 1.00 87.44 90 ARG A N 1
ATOM 614 C CA . ARG A 1 90 ? 8.124 -0.219 2.257 1.00 87.44 90 ARG A CA 1
ATOM 615 C C . ARG A 1 90 ? 8.721 1.093 2.770 1.00 87.44 90 ARG A C 1
ATOM 617 O O . ARG A 1 90 ? 8.586 1.397 3.953 1.00 87.44 90 ARG A O 1
ATOM 624 N N . GLN A 1 91 ? 9.357 1.872 1.897 1.00 88.06 91 GLN A N 1
ATOM 625 C CA . GLN A 1 91 ? 9.946 3.168 2.246 1.00 88.06 91 GLN A CA 1
ATOM 626 C C . GLN A 1 91 ? 8.881 4.167 2.699 1.00 88.06 91 GLN A C 1
ATOM 628 O O . GLN A 1 91 ? 9.069 4.820 3.719 1.00 88.06 91 GLN A O 1
ATOM 633 N N . GLN A 1 92 ? 7.741 4.229 2.008 1.00 88.50 92 GLN A N 1
ATOM 634 C CA . GLN A 1 92 ? 6.629 5.108 2.388 1.00 88.50 92 GLN A CA 1
ATOM 635 C C . GLN A 1 92 ? 6.012 4.728 3.739 1.00 88.50 92 GLN A C 1
ATOM 637 O O . GLN A 1 92 ? 5.623 5.604 4.505 1.00 88.50 92 GLN A O 1
ATOM 642 N N . VAL A 1 93 ? 5.945 3.430 4.054 1.00 85.25 93 VAL A N 1
ATOM 643 C CA . VAL A 1 93 ? 5.473 2.951 5.362 1.00 85.25 93 VAL A CA 1
ATOM 644 C C . VAL A 1 93 ? 6.493 3.237 6.466 1.00 85.25 93 VAL A C 1
ATOM 646 O O . VAL A 1 93 ? 6.106 3.611 7.570 1.00 85.25 93 VAL A O 1
ATOM 649 N N . LYS A 1 94 ? 7.792 3.046 6.197 1.00 86.25 94 LYS A N 1
ATOM 650 C CA . LYS A 1 94 ? 8.862 3.232 7.192 1.00 86.25 94 LYS A CA 1
ATOM 651 C C . LYS A 1 94 ? 9.144 4.704 7.487 1.00 86.25 94 LYS A C 1
ATOM 653 O O . LYS A 1 94 ? 9.482 5.034 8.620 1.00 86.25 94 LYS A O 1
ATOM 658 N N . TYR A 1 95 ? 9.026 5.554 6.475 1.00 86.56 95 TYR A N 1
ATOM 659 C CA . TYR A 1 95 ? 9.284 6.987 6.550 1.00 86.56 95 TYR A CA 1
ATOM 660 C C . TYR A 1 95 ? 8.052 7.754 6.056 1.00 86.56 95 TYR A C 1
ATOM 662 O O . TYR A 1 95 ? 8.090 8.359 4.980 1.00 86.56 95 TYR A O 1
ATOM 670 N N . PRO A 1 96 ? 6.936 7.691 6.805 1.00 83.56 96 PRO A N 1
ATOM 671 C CA . PRO A 1 96 ? 5.745 8.443 6.456 1.00 83.56 96 PRO A CA 1
ATOM 672 C C . PRO A 1 96 ? 6.039 9.942 6.563 1.00 83.56 96 PRO A C 1
ATOM 674 O O . PRO A 1 96 ? 6.820 10.381 7.405 1.00 83.56 96 PRO A O 1
ATOM 677 N N . ILE A 1 97 ? 5.412 10.729 5.693 1.00 81.38 97 ILE A N 1
ATOM 678 C CA . ILE A 1 97 ? 5.461 12.186 5.798 1.00 81.38 97 ILE A CA 1
ATOM 679 C C . ILE A 1 97 ? 4.474 12.577 6.899 1.00 81.38 97 ILE A C 1
ATOM 681 O O . ILE A 1 97 ? 3.275 12.319 6.763 1.00 81.38 97 ILE A O 1
ATOM 685 N N . ASP A 1 98 ? 4.967 13.169 7.982 1.00 78.62 98 ASP A N 1
ATOM 686 C CA . ASP A 1 98 ? 4.108 13.710 9.030 1.00 78.62 98 ASP A CA 1
ATOM 687 C C . ASP A 1 98 ? 3.352 14.932 8.476 1.00 78.62 98 ASP A C 1
ATOM 689 O O . ASP A 1 98 ? 3.932 15.799 7.821 1.00 78.62 98 ASP A O 1
ATOM 693 N N . ALA A 1 99 ? 2.034 14.987 8.683 1.00 62.53 99 ALA A N 1
ATOM 694 C CA . ALA A 1 99 ? 1.169 16.020 8.097 1.00 62.53 99 ALA A CA 1
ATOM 695 C C . ALA A 1 99 ? 1.456 17.444 8.625 1.00 62.53 99 ALA A C 1
ATOM 697 O O . ALA A 1 99 ? 0.942 18.416 8.080 1.00 62.53 99 ALA A O 1
ATOM 698 N N . ASP A 1 100 ? 2.253 17.561 9.684 1.00 63.69 100 ASP A N 1
ATOM 699 C CA . ASP A 1 100 ? 2.751 18.792 10.297 1.00 63.69 100 ASP A CA 1
ATOM 700 C C . ASP A 1 100 ? 4.174 19.172 9.848 1.00 63.69 100 ASP A C 1
ATO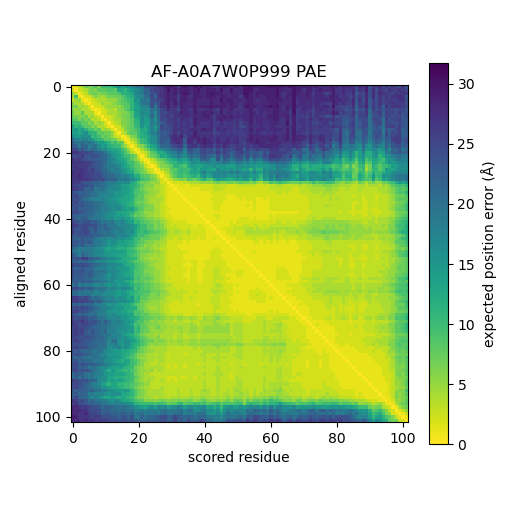M 702 O O . ASP A 1 100 ? 4.675 20.227 10.235 1.00 63.69 100 ASP A O 1
ATOM 706 N N . ALA A 1 101 ? 4.820 18.360 9.005 1.00 61.56 101 ALA A N 1
ATOM 707 C CA . ALA A 1 101 ? 6.170 18.611 8.494 1.00 61.56 101 ALA A CA 1
ATOM 708 C C . ALA A 1 101 ? 6.226 19.548 7.264 1.00 61.56 101 ALA A C 1
ATOM 710 O O . ALA A 1 101 ? 7.274 19.644 6.620 1.00 61.56 101 ALA A O 1
ATOM 711 N N . SER A 1 102 ? 5.125 20.233 6.928 1.00 54.59 102 SER A N 1
ATOM 712 C CA . SER 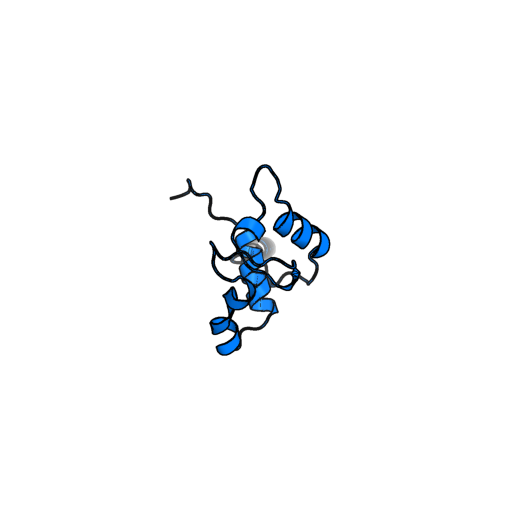A 1 102 ? 5.013 21.172 5.796 1.00 54.59 102 SER A CA 1
ATOM 713 C C . SER A 1 102 ? 4.626 22.578 6.229 1.00 54.59 102 SER A C 1
ATOM 715 O O . SER A 1 102 ? 3.576 22.690 6.902 1.00 54.59 102 SER A O 1
#

Nearest PDB structures (foldseek):
  4pw9-assembly1_B  TM=8.681E-01  e=6.082E-02  Sinorhizobium meliloti 1021
  4pwa-assembly2_D  TM=8.860E-01  e=2.275E-01  Sinorhizobium meliloti 1021
  1h33-assembly1_B  TM=5.080E-01  e=1.434E-01  Rhodovulum sulfidophilum